Protein AF-A0A0M8MM27-F1 (afdb_monomer_lite)

Structure (mmCIF, N/CA/C/O backbone):
data_AF-A0A0M8MM27-F1
#
_entry.id   AF-A0A0M8MM27-F1
#
loop_
_atom_site.group_PDB
_atom_site.id
_atom_site.type_symbol
_atom_site.label_atom_id
_atom_site.label_alt_id
_atom_site.label_comp_id
_atom_site.label_asym_id
_atom_site.label_entity_id
_atom_site.label_seq_id
_atom_site.pdbx_PDB_ins_code
_atom_site.Cartn_x
_atom_site.Cartn_y
_atom_site.Cartn_z
_atom_site.occupancy
_atom_site.B_iso_or_equiv
_atom_site.auth_seq_id
_atom_site.auth_comp_id
_atom_site.auth_asym_id
_atom_site.auth_atom_id
_atom_site.pdbx_PDB_model_num
ATOM 1 N N . MET A 1 1 ? 9.173 6.987 -19.314 1.00 78.25 1 MET A N 1
ATOM 2 C CA . MET A 1 1 ? 10.262 6.137 -18.809 1.00 78.25 1 MET A CA 1
ATOM 3 C C . MET A 1 1 ? 10.626 5.202 -19.944 1.00 78.25 1 MET A C 1
ATOM 5 O O . MET A 1 1 ? 9.799 4.397 -20.357 1.00 78.25 1 MET A O 1
ATOM 9 N N . THR A 1 2 ? 11.758 5.482 -20.577 1.00 82.56 2 THR A N 1
ATOM 10 C CA . THR A 1 2 ? 12.079 4.997 -21.920 1.00 82.56 2 THR A CA 1
ATOM 11 C C . THR A 1 2 ? 13.517 4.509 -21.991 1.00 82.56 2 THR A C 1
ATOM 13 O O . THR A 1 2 ? 14.361 5.020 -21.259 1.00 82.56 2 THR A O 1
ATOM 16 N N . ASP A 1 3 ? 13.791 3.572 -22.893 1.00 84.69 3 ASP A N 1
ATOM 17 C CA . ASP A 1 3 ? 15.133 3.081 -23.182 1.00 84.69 3 ASP A CA 1
ATOM 18 C C . ASP A 1 3 ? 15.988 4.160 -23.875 1.00 84.69 3 ASP A C 1
ATOM 20 O O . ASP A 1 3 ? 15.519 5.256 -24.206 1.00 84.69 3 ASP A O 1
ATOM 24 N N . ALA A 1 4 ? 17.259 3.842 -24.139 1.00 84.06 4 ALA A N 1
ATOM 25 C CA . ALA A 1 4 ? 18.182 4.736 -24.843 1.00 84.06 4 ALA A CA 1
ATOM 26 C C . ALA A 1 4 ? 17.713 5.128 -26.264 1.00 84.06 4 ALA A C 1
ATOM 28 O O . ALA A 1 4 ? 18.221 6.091 -26.832 1.00 84.06 4 ALA A O 1
ATOM 29 N N . ALA A 1 5 ? 16.745 4.402 -26.835 1.00 83.88 5 ALA A N 1
ATOM 30 C CA . ALA A 1 5 ? 16.139 4.674 -28.135 1.00 83.88 5 ALA A CA 1
ATOM 31 C C . ALA A 1 5 ? 14.791 5.423 -28.027 1.00 83.88 5 ALA A C 1
ATOM 33 O O . ALA A 1 5 ? 14.110 5.601 -29.037 1.00 83.88 5 ALA A O 1
ATOM 34 N N . GLY A 1 6 ? 14.387 5.858 -26.826 1.00 84.81 6 GLY A N 1
ATOM 35 C CA . GLY A 1 6 ? 13.144 6.596 -26.589 1.00 84.81 6 GLY A CA 1
ATOM 36 C C . GLY A 1 6 ? 11.875 5.733 -26.573 1.00 84.81 6 GLY A C 1
ATOM 37 O O . GLY A 1 6 ? 10.772 6.277 -26.586 1.00 84.81 6 GLY A O 1
ATOM 38 N N . ARG A 1 7 ? 11.994 4.401 -26.534 1.00 86.44 7 ARG A N 1
ATOM 39 C CA . ARG A 1 7 ? 10.855 3.462 -26.484 1.00 86.44 7 ARG A CA 1
ATOM 40 C C . ARG A 1 7 ? 10.498 3.122 -25.037 1.00 86.44 7 ARG A C 1
ATOM 42 O O . ARG A 1 7 ? 11.382 3.200 -24.197 1.00 86.44 7 ARG A O 1
ATOM 49 N N . PRO A 1 8 ? 9.257 2.712 -24.717 1.00 86.00 8 PRO A N 1
ATOM 50 C CA . PRO A 1 8 ? 8.907 2.218 -23.382 1.00 86.00 8 PRO A CA 1
ATOM 51 C C . PRO A 1 8 ? 9.908 1.181 -22.856 1.00 86.00 8 PRO A C 1
ATOM 53 O O . PRO A 1 8 ? 10.228 0.232 -23.571 1.00 86.00 8 PRO A O 1
ATOM 56 N N . ASP A 1 9 ? 10.364 1.348 -21.612 1.00 89.81 9 ASP A N 1
ATOM 57 C CA . ASP A 1 9 ? 11.290 0.422 -20.937 1.00 89.81 9 ASP A CA 1
ATOM 58 C C . ASP A 1 9 ? 10.647 -0.183 -19.676 1.00 89.81 9 ASP A C 1
ATOM 60 O O . ASP A 1 9 ? 10.859 0.320 -18.569 1.00 89.81 9 ASP A O 1
ATOM 64 N N . PRO A 1 10 ? 9.822 -1.241 -19.806 1.00 89.31 10 PRO A N 1
ATOM 65 C CA . PRO A 1 10 ? 9.175 -1.871 -18.655 1.00 89.31 10 PRO A CA 1
ATOM 66 C C . PRO A 1 10 ? 10.167 -2.420 -17.627 1.00 89.31 10 PRO A C 1
ATOM 68 O O . PRO A 1 10 ? 9.916 -2.317 -16.428 1.00 89.31 10 PRO A O 1
ATOM 71 N N . ALA A 1 11 ? 11.313 -2.942 -18.078 1.00 89.62 11 ALA A N 1
ATOM 72 C CA . ALA A 1 11 ? 12.330 -3.503 -17.195 1.00 89.62 11 ALA A CA 1
ATOM 73 C C . ALA A 1 11 ? 12.961 -2.410 -16.318 1.00 89.62 11 ALA A C 1
ATOM 75 O O . ALA A 1 11 ? 13.015 -2.556 -15.094 1.00 89.62 11 ALA A O 1
ATOM 76 N N . GLY A 1 12 ? 13.349 -1.279 -16.919 1.00 91.75 12 GLY A N 1
ATOM 77 C CA . GLY A 1 12 ? 13.786 -0.095 -16.177 1.00 91.75 12 GLY A CA 1
ATOM 78 C C . GLY A 1 12 ? 12.712 0.416 -15.213 1.00 91.75 12 GLY A C 1
ATOM 79 O O . GLY A 1 12 ? 13.015 0.820 -14.091 1.00 91.75 12 GLY A O 1
ATOM 80 N N . GLY A 1 13 ? 11.437 0.306 -15.588 1.00 93.31 13 GLY A N 1
ATOM 81 C CA . GLY A 1 13 ? 10.315 0.615 -14.703 1.00 93.31 13 GLY A CA 1
ATOM 82 C C . GLY A 1 13 ? 10.162 -0.250 -13.493 1.00 93.31 13 GLY A C 1
ATOM 83 O O . GLY A 1 13 ? 9.929 0.266 -12.401 1.00 93.31 13 GLY A O 1
ATOM 84 N N . THR A 1 14 ? 10.313 -1.552 -13.668 1.00 93.75 14 THR A N 1
ATOM 85 C CA . THR A 1 14 ? 10.314 -2.486 -12.553 1.00 93.75 14 THR A CA 1
ATOM 86 C C . THR A 1 14 ? 11.463 -2.171 -11.597 1.00 93.75 14 THR A C 1
ATOM 88 O O . THR A 1 14 ? 11.246 -2.170 -10.387 1.00 93.75 14 THR A O 1
ATOM 91 N N . VAL A 1 15 ? 12.648 -1.812 -12.105 1.00 95.00 15 VAL A N 1
ATOM 92 C CA . VAL A 1 15 ? 13.792 -1.398 -11.272 1.00 95.00 15 VAL A CA 1
ATOM 93 C C . VAL A 1 15 ? 13.489 -0.112 -10.494 1.00 95.00 15 VAL A C 1
ATOM 95 O O . VAL A 1 15 ? 13.664 -0.084 -9.275 1.00 95.00 15 VAL A O 1
ATOM 98 N N . VAL A 1 16 ? 12.966 0.923 -11.159 1.00 95.38 16 VAL A N 1
ATOM 99 C CA . VAL A 1 16 ? 12.587 2.191 -10.508 1.00 95.38 16 VAL A CA 1
ATOM 100 C C . VAL A 1 16 ? 11.481 1.981 -9.474 1.00 95.38 16 VAL A C 1
ATOM 102 O O . VAL A 1 16 ? 11.567 2.514 -8.369 1.00 95.38 16 VAL A O 1
ATOM 105 N N . LEU A 1 17 ? 10.452 1.189 -9.792 1.00 96.19 17 LEU A N 1
ATOM 106 C CA . LEU A 1 17 ? 9.365 0.897 -8.859 1.00 96.19 17 LEU A CA 1
ATOM 107 C C . LEU A 1 17 ? 9.873 0.124 -7.639 1.00 96.19 17 LEU A C 1
ATOM 109 O O . LEU A 1 17 ? 9.491 0.447 -6.515 1.00 96.19 17 LEU A O 1
ATOM 113 N N . ARG A 1 18 ? 10.735 -0.875 -7.849 1.00 96.50 18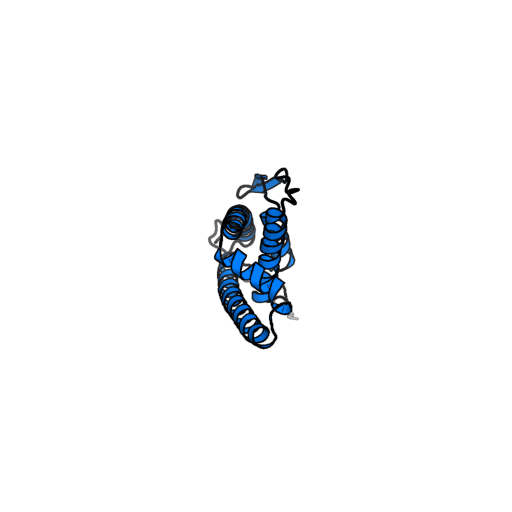 ARG A N 1
ATOM 114 C CA . ARG A 1 18 ? 11.335 -1.669 -6.772 1.00 96.50 18 ARG A CA 1
ATOM 115 C C . ARG A 1 18 ? 12.132 -0.787 -5.816 1.00 96.50 18 ARG A C 1
ATOM 117 O O . ARG A 1 18 ? 11.956 -0.888 -4.604 1.00 96.50 18 ARG A O 1
ATOM 124 N N . GLU A 1 19 ? 12.948 0.115 -6.353 1.00 96.56 19 GLU A N 1
ATOM 125 C CA . GLU A 1 19 ? 13.709 1.070 -5.547 1.00 96.56 19 GLU A CA 1
ATOM 126 C C . GLU A 1 19 ? 12.797 2.064 -4.812 1.00 96.56 19 GLU A C 1
ATOM 128 O O . GLU A 1 19 ? 12.983 2.330 -3.622 1.00 96.56 19 GLU A O 1
ATOM 133 N N . ALA A 1 20 ? 11.764 2.577 -5.487 1.00 96.00 20 ALA A N 1
ATOM 134 C CA . ALA A 1 20 ? 10.777 3.449 -4.862 1.00 96.00 20 ALA A CA 1
ATOM 135 C C . ALA A 1 20 ? 10.082 2.746 -3.688 1.00 96.00 20 ALA A C 1
ATOM 137 O O . ALA A 1 20 ? 9.911 3.356 -2.634 1.00 96.00 20 ALA A O 1
ATOM 138 N N . VAL A 1 21 ? 9.740 1.460 -3.829 1.00 96.38 21 VAL A N 1
ATOM 139 C CA . VAL A 1 21 ? 9.194 0.652 -2.732 1.00 96.38 21 VAL A CA 1
ATOM 140 C C . VAL A 1 21 ? 10.199 0.534 -1.587 1.00 96.38 21 VAL A C 1
ATOM 142 O O . VAL A 1 21 ? 9.836 0.795 -0.440 1.00 96.38 21 VAL A O 1
ATOM 145 N N . ARG A 1 22 ? 11.463 0.207 -1.882 1.00 95.00 22 ARG A N 1
ATOM 146 C CA . ARG A 1 22 ? 12.527 0.065 -0.876 1.00 95.00 22 ARG A CA 1
ATOM 147 C C . ARG A 1 22 ? 12.650 1.296 0.019 1.00 95.00 22 ARG A C 1
ATOM 149 O O . ARG A 1 22 ? 12.695 1.168 1.241 1.00 95.00 22 ARG A O 1
ATOM 156 N N . VAL A 1 23 ? 12.673 2.481 -0.586 1.00 93.94 23 VAL A N 1
ATOM 157 C CA . VAL A 1 23 ? 12.864 3.747 0.133 1.00 93.94 23 VAL A CA 1
ATOM 158 C C . VAL A 1 23 ? 11.561 4.241 0.769 1.00 93.94 23 VAL A C 1
ATOM 160 O O . VAL A 1 23 ? 11.540 4.610 1.945 1.00 93.94 23 VAL A O 1
ATOM 163 N N . ALA A 1 24 ? 10.459 4.255 0.016 1.00 94.31 24 ALA A N 1
ATOM 164 C CA . ALA A 1 24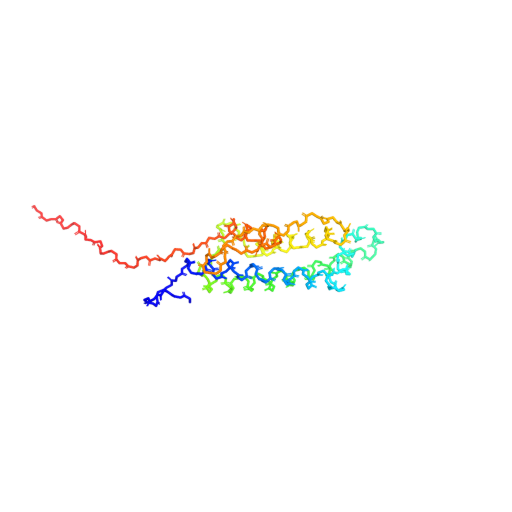 ? 9.218 4.878 0.467 1.00 94.31 24 ALA A CA 1
ATOM 165 C C . ALA A 1 24 ? 8.530 4.089 1.586 1.00 94.31 24 ALA A C 1
ATOM 167 O O . ALA A 1 24 ? 7.946 4.706 2.476 1.00 94.31 24 ALA A O 1
ATOM 168 N N . LEU A 1 25 ? 8.601 2.752 1.577 1.00 94.19 25 LEU A N 1
ATOM 169 C CA . LEU A 1 25 ? 7.887 1.938 2.567 1.00 94.19 25 LEU A CA 1
ATOM 170 C C . LEU A 1 25 ? 8.507 2.029 3.960 1.00 94.19 25 LEU A C 1
ATOM 172 O O . LEU A 1 25 ? 7.769 1.998 4.939 1.00 94.19 25 LEU A O 1
ATOM 176 N N . VAL A 1 26 ? 9.827 2.209 4.065 1.00 91.81 26 VAL A N 1
ATOM 177 C CA . VAL A 1 26 ? 10.486 2.461 5.358 1.00 91.81 26 VAL A CA 1
ATOM 178 C C . VAL A 1 26 ? 9.944 3.747 5.971 1.00 91.81 26 VAL A C 1
ATOM 180 O O . VAL A 1 26 ? 9.494 3.762 7.116 1.00 91.81 26 VAL A O 1
ATOM 183 N N . ARG A 1 27 ? 9.905 4.825 5.181 1.00 92.44 27 ARG A N 1
ATOM 184 C CA . ARG A 1 27 ? 9.341 6.095 5.636 1.00 92.44 27 ARG A CA 1
ATOM 185 C C . ARG A 1 27 ? 7.856 5.966 5.978 1.00 92.44 27 ARG A C 1
ATOM 187 O O . ARG A 1 27 ? 7.451 6.392 7.052 1.00 92.44 27 ARG A O 1
ATOM 194 N N . ASN A 1 28 ? 7.058 5.349 5.107 1.00 93.00 28 ASN A N 1
ATOM 195 C CA . ASN A 1 28 ? 5.627 5.155 5.338 1.00 93.00 28 ASN A CA 1
ATOM 196 C C . ASN A 1 28 ? 5.346 4.352 6.618 1.00 93.00 28 ASN A C 1
ATOM 198 O O . ASN A 1 28 ? 4.433 4.703 7.363 1.00 93.00 28 ASN A O 1
ATOM 202 N N . PHE A 1 29 ? 6.146 3.325 6.902 1.00 93.44 29 PHE A N 1
ATOM 203 C CA . PHE A 1 29 ? 6.063 2.553 8.138 1.00 93.44 29 PHE A CA 1
ATOM 204 C C . PHE A 1 29 ? 6.292 3.434 9.373 1.00 93.44 29 PHE A C 1
ATOM 206 O O . PHE A 1 29 ? 5.466 3.432 10.286 1.00 93.44 29 PHE A O 1
ATOM 213 N N . HIS A 1 30 ? 7.362 4.235 9.386 1.00 92.00 30 HIS A N 1
ATOM 214 C CA . HIS A 1 30 ? 7.650 5.137 10.505 1.00 92.00 30 HIS A CA 1
ATOM 215 C C . HIS A 1 30 ? 6.597 6.241 10.660 1.00 92.00 30 HIS A C 1
ATOM 217 O O . HIS A 1 30 ? 6.155 6.498 11.780 1.00 92.00 30 HIS A O 1
ATOM 223 N N . ASP A 1 31 ? 6.144 6.841 9.557 1.00 94.19 31 ASP A N 1
ATOM 224 C CA . ASP A 1 31 ? 5.093 7.864 9.562 1.00 94.19 31 ASP A CA 1
ATOM 225 C C . ASP A 1 31 ? 3.776 7.292 10.127 1.00 94.19 31 ASP A C 1
ATOM 227 O O . ASP A 1 31 ? 3.130 7.911 10.976 1.00 94.19 31 ASP A O 1
ATOM 231 N N . THR A 1 32 ? 3.409 6.068 9.733 1.00 93.19 32 THR A N 1
ATOM 232 C CA . THR A 1 32 ? 2.220 5.364 10.249 1.00 93.19 32 THR A CA 1
ATOM 233 C C . THR A 1 32 ? 2.362 5.053 11.739 1.00 93.19 32 THR A C 1
ATOM 235 O O . THR A 1 32 ? 1.456 5.324 12.526 1.00 93.19 32 THR A O 1
ATOM 238 N N . MET A 1 33 ? 3.525 4.546 12.155 1.00 91.19 33 MET A N 1
ATOM 239 C CA . MET A 1 33 ? 3.822 4.261 13.560 1.00 91.19 33 MET A CA 1
ATOM 240 C C . MET A 1 33 ? 3.790 5.526 14.433 1.00 91.19 33 MET A C 1
ATOM 242 O O . MET A 1 33 ? 3.428 5.461 15.611 1.00 91.19 33 MET A O 1
ATOM 246 N N . ALA A 1 34 ? 4.140 6.687 13.879 1.00 93.25 34 ALA A N 1
ATOM 247 C CA . ALA A 1 34 ? 4.079 7.965 14.577 1.00 93.25 34 ALA A CA 1
ATOM 248 C C . ALA A 1 34 ? 2.653 8.549 14.643 1.00 93.25 34 ALA A C 1
ATOM 250 O O . ALA A 1 34 ? 2.327 9.177 15.651 1.00 93.25 34 ALA A O 1
ATOM 251 N N . SER A 1 35 ? 1.792 8.296 13.646 1.00 95.56 35 SER A N 1
ATOM 252 C CA . SER A 1 35 ? 0.477 8.947 13.490 1.00 95.56 35 SER A CA 1
ATOM 253 C C . SER A 1 35 ? -0.499 8.696 14.658 1.00 95.56 35 SER A C 1
ATOM 255 O O . SER A 1 35 ? -0.912 7.555 14.904 1.00 95.56 35 SER A O 1
ATOM 257 N N . PRO A 1 36 ? -0.933 9.757 15.370 1.00 94.31 36 PRO A N 1
ATOM 258 C CA . PRO A 1 36 ? -2.009 9.676 16.361 1.00 94.31 36 PRO A CA 1
ATOM 259 C C . PRO A 1 36 ? -3.375 9.333 15.750 1.00 94.31 36 PRO A C 1
ATOM 261 O O . PRO A 1 36 ? -4.171 8.621 16.369 1.00 94.31 36 PRO A O 1
ATOM 264 N N . GLU A 1 37 ? -3.650 9.818 14.539 1.00 92.12 37 GLU A N 1
ATOM 265 C CA . GLU A 1 37 ? -4.905 9.587 13.823 1.00 92.12 37 GLU A CA 1
ATOM 266 C C . GLU A 1 37 ? -5.055 8.106 13.481 1.00 92.12 37 GLU A C 1
ATOM 268 O O . GLU A 1 37 ? -6.085 7.506 13.787 1.00 92.12 37 GLU A O 1
ATOM 273 N N . TRP A 1 38 ? -4.000 7.493 12.932 1.00 92.94 38 TRP A N 1
ATOM 274 C CA . TRP A 1 38 ? -3.984 6.064 12.629 1.00 92.94 38 TRP A CA 1
ATOM 275 C C . TRP A 1 38 ? -4.150 5.213 13.894 1.00 92.94 38 TRP A C 1
ATOM 277 O O . TRP A 1 38 ? -4.959 4.289 13.913 1.00 92.94 38 TRP A O 1
ATOM 287 N N . LYS A 1 39 ? -3.469 5.559 14.996 1.00 93.19 39 LYS A N 1
ATOM 288 C CA . LYS A 1 39 ? -3.636 4.859 16.286 1.00 93.19 39 LYS A CA 1
ATOM 289 C C . LYS A 1 39 ? -5.071 4.940 16.805 1.00 93.19 39 LYS A C 1
ATOM 291 O O . LYS A 1 39 ? -5.599 3.946 17.300 1.00 93.19 39 LYS A O 1
ATOM 296 N N . SER A 1 40 ? -5.703 6.107 16.680 1.00 92.94 40 SER A N 1
ATOM 297 C CA . SER A 1 40 ? -7.097 6.318 17.088 1.00 92.94 40 SER A CA 1
ATOM 2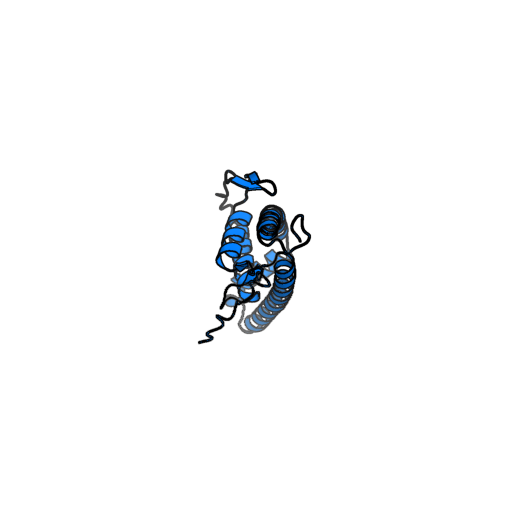98 C C . SER A 1 40 ? -8.055 5.499 16.226 1.00 92.94 40 SER A C 1
ATOM 300 O O . SER A 1 40 ? -8.923 4.808 16.760 1.00 92.94 40 SER A O 1
ATOM 302 N N . TYR A 1 41 ? -7.857 5.526 14.906 1.00 92.06 41 TYR A N 1
ATOM 303 C CA . TYR A 1 41 ? -8.584 4.687 13.959 1.00 92.06 41 TYR A CA 1
ATOM 304 C C . TYR A 1 41 ? -8.450 3.202 14.329 1.00 92.06 41 TYR A C 1
ATOM 306 O O . TYR A 1 41 ? -9.459 2.533 14.529 1.00 92.06 41 TYR A O 1
ATOM 314 N N . MET A 1 42 ? -7.228 2.706 14.539 1.00 92.12 42 MET A N 1
ATOM 315 C CA . MET A 1 42 ? -6.976 1.307 14.896 1.00 92.12 42 MET A CA 1
ATOM 316 C C . MET A 1 42 ? -7.648 0.907 16.208 1.00 92.12 42 MET A C 1
ATOM 318 O O . MET A 1 42 ? -8.298 -0.137 16.269 1.00 92.12 42 MET A O 1
ATOM 322 N N . ALA A 1 43 ? -7.533 1.738 17.249 1.00 92.62 43 ALA A N 1
ATOM 323 C CA . ALA A 1 43 ? -8.173 1.493 18.537 1.00 92.62 43 ALA A CA 1
ATOM 324 C C . ALA A 1 43 ? -9.703 1.401 18.402 1.00 92.62 43 ALA A C 1
ATOM 326 O O . ALA A 1 43 ? -10.324 0.520 19.000 1.00 92.62 43 ALA A O 1
ATOM 327 N N . LEU A 1 44 ? -10.317 2.265 17.588 1.00 93.12 44 LEU A N 1
ATOM 328 C CA . LEU A 1 44 ? -11.750 2.211 17.294 1.00 93.12 44 LEU A CA 1
ATOM 329 C C . LEU A 1 44 ? -12.118 0.967 16.476 1.00 93.12 44 LEU A C 1
ATOM 331 O O . LEU A 1 44 ? -13.076 0.284 16.831 1.00 93.12 44 LEU A O 1
ATOM 335 N N . SER A 1 45 ? -11.343 0.623 15.446 1.00 91.88 45 SER A N 1
ATOM 336 C CA . SER A 1 45 ? -11.590 -0.543 14.588 1.00 91.88 45 SER A CA 1
ATOM 337 C C . SER A 1 45 ? -11.592 -1.858 15.364 1.00 91.88 45 SER A C 1
ATOM 339 O O . SER A 1 45 ? -12.470 -2.693 15.149 1.00 91.88 45 SER A O 1
ATOM 341 N N . VAL A 1 46 ? -10.676 -2.036 16.323 1.00 91.88 46 VAL A N 1
ATOM 342 C CA . VAL A 1 46 ? -10.638 -3.257 17.151 1.00 91.88 46 VAL A CA 1
ATOM 343 C C . VAL A 1 46 ? -11.681 -3.257 18.271 1.00 91.88 46 VAL A C 1
ATOM 345 O O . VAL A 1 46 ? -12.160 -4.319 18.664 1.00 91.88 46 VAL A O 1
ATOM 348 N N . SER A 1 47 ? -12.061 -2.082 18.785 1.00 94.44 47 SER A N 1
ATOM 349 C CA . SER A 1 47 ? -12.999 -1.958 19.912 1.00 94.44 47 SER A CA 1
ATOM 350 C C . SER A 1 47 ? -14.459 -1.771 19.498 1.00 94.44 47 SER A C 1
ATOM 352 O O . SER A 1 47 ? -15.338 -1.853 20.355 1.00 94.44 47 SER A O 1
ATOM 354 N N . VAL A 1 48 ? -14.753 -1.576 18.204 1.00 94.44 48 VAL A N 1
ATOM 355 C CA . VAL A 1 48 ? -16.101 -1.243 17.705 1.00 94.44 48 VAL A CA 1
ATOM 356 C C . VAL A 1 48 ? -17.174 -2.223 18.185 1.00 94.44 48 VAL A C 1
ATOM 358 O O . VAL A 1 48 ? -18.275 -1.815 18.551 1.00 94.44 48 VAL A O 1
ATOM 361 N N . ASN A 1 49 ? -16.857 -3.518 18.249 1.00 92.31 49 ASN A N 1
ATOM 362 C CA . ASN A 1 49 ? -17.807 -4.547 18.679 1.00 92.31 49 ASN A CA 1
ATOM 363 C C . ASN A 1 49 ? -18.088 -4.516 20.191 1.00 92.31 49 ASN A C 1
ATOM 365 O O . ASN A 1 49 ? -19.140 -4.992 20.615 1.00 92.31 49 ASN A O 1
ATOM 369 N N . SER A 1 50 ? -17.200 -3.909 20.979 1.00 94.12 50 SER A N 1
ATOM 370 C CA . SER A 1 50 ? -17.346 -3.717 22.426 1.00 94.12 50 SER A CA 1
ATOM 371 C C . SER A 1 50 ? -18.158 -2.469 22.784 1.00 94.12 50 SER A C 1
ATOM 373 O O . SER A 1 50 ? -18.489 -2.266 23.950 1.00 94.12 50 SER A O 1
ATOM 375 N N . LEU A 1 51 ? -18.494 -1.622 21.805 1.00 94.00 51 LEU A N 1
ATOM 376 C CA . LEU A 1 51 ? -19.302 -0.427 22.035 1.00 94.00 51 LEU A CA 1
ATOM 377 C C . LEU A 1 51 ? -20.783 -0.774 22.292 1.00 94.00 51 LEU A C 1
ATOM 379 O O . LEU A 1 51 ? -21.289 -1.767 21.739 1.00 94.00 51 LEU A O 1
ATOM 383 N N . PRO A 1 52 ? -21.505 0.078 23.053 1.00 94.19 52 PRO A N 1
ATOM 384 C CA . PRO A 1 52 ? -22.963 0.031 23.151 1.00 94.19 52 PRO A CA 1
ATOM 385 C C . PRO A 1 52 ? -23.619 0.051 21.766 1.00 94.19 52 PRO A C 1
ATOM 387 O O . PRO A 1 52 ? -23.094 0.675 20.836 1.00 94.19 52 PRO A O 1
ATOM 390 N N . ALA A 1 53 ? -24.754 -0.636 21.617 1.00 89.94 53 ALA A N 1
ATOM 391 C CA . ALA A 1 53 ? -25.405 -0.848 20.323 1.00 89.94 53 ALA A CA 1
ATOM 392 C C . ALA A 1 53 ? -25.706 0.473 19.592 1.00 89.94 53 ALA A C 1
ATOM 394 O O . ALA A 1 53 ? -25.523 0.564 18.379 1.00 89.94 53 ALA A O 1
ATOM 395 N N . GLU A 1 54 ? -26.066 1.510 20.347 1.00 88.56 54 GLU A N 1
ATOM 396 C CA . GLU A 1 54 ? -26.434 2.840 19.858 1.00 88.56 54 GLU A CA 1
ATOM 397 C C . GLU A 1 54 ? -25.249 3.562 19.202 1.00 88.56 54 GLU A C 1
ATOM 399 O O . GLU A 1 54 ? -25.423 4.317 18.250 1.00 88.56 54 GLU A O 1
ATOM 404 N N . ARG A 1 55 ? -24.024 3.323 19.693 1.00 91.88 55 ARG A N 1
ATOM 405 C CA . ARG A 1 55 ? -22.793 3.936 19.160 1.00 91.88 55 ARG A CA 1
ATOM 406 C C . ARG A 1 55 ? -22.088 3.047 18.143 1.00 91.88 55 ARG A C 1
ATOM 408 O O . ARG A 1 55 ? -21.384 3.554 17.273 1.00 91.88 55 ARG A O 1
ATOM 415 N N . ARG A 1 56 ? -22.283 1.729 18.235 1.00 94.62 56 ARG A N 1
ATOM 416 C CA . ARG A 1 56 ? -21.624 0.730 17.385 1.00 94.62 56 ARG A CA 1
ATOM 417 C C . ARG A 1 56 ? -21.867 0.980 15.901 1.00 94.62 56 ARG A C 1
ATOM 419 O O . ARG A 1 56 ? -20.921 0.916 15.123 1.00 94.62 56 ARG A O 1
ATOM 426 N N . GLN A 1 57 ? -23.114 1.252 15.516 1.00 92.81 57 GLN A N 1
ATOM 427 C CA . GLN A 1 57 ? -23.457 1.435 14.107 1.00 92.81 57 GLN A CA 1
ATOM 428 C C . GLN A 1 57 ? -22.823 2.708 13.531 1.00 92.81 57 GLN A C 1
ATOM 430 O O . GLN A 1 57 ? -22.143 2.633 12.514 1.00 92.81 57 GLN A O 1
ATOM 435 N N . VAL A 1 58 ? -22.942 3.835 14.239 1.00 93.19 58 VAL A N 1
ATOM 436 C CA . VAL A 1 58 ? -22.365 5.126 13.823 1.00 93.19 58 VAL A CA 1
ATOM 437 C C . VAL A 1 58 ? -20.843 5.047 13.680 1.00 93.19 58 VAL A C 1
ATOM 439 O O . VAL A 1 58 ? -20.277 5.538 12.702 1.00 93.19 58 VAL A O 1
ATOM 442 N N . VAL A 1 59 ? -20.166 4.398 14.633 1.00 94.31 59 VAL A N 1
ATOM 443 C CA . VAL A 1 59 ? -18.707 4.226 14.577 1.00 94.31 59 VAL A CA 1
ATOM 444 C C . VAL A 1 59 ? -18.317 3.315 13.414 1.00 94.31 59 VAL A C 1
ATOM 446 O O . VAL A 1 59 ? -17.407 3.656 12.665 1.00 94.31 59 VAL A O 1
ATOM 449 N N . ARG A 1 60 ? -19.027 2.199 13.203 1.00 94.44 60 ARG A N 1
ATOM 450 C CA . ARG A 1 60 ? -18.761 1.292 12.076 1.00 94.44 60 ARG A CA 1
ATOM 451 C C . ARG A 1 60 ? -18.919 1.991 10.727 1.00 94.44 60 ARG A C 1
ATOM 453 O O . ARG A 1 60 ? -18.055 1.833 9.873 1.00 94.44 60 ARG A O 1
ATOM 460 N N . GLU A 1 61 ? -19.985 2.762 10.545 1.00 94.00 61 GLU A N 1
ATOM 461 C CA . GLU A 1 61 ? -20.228 3.507 9.305 1.00 94.00 61 GLU A CA 1
ATOM 462 C C . GLU A 1 61 ? -19.139 4.553 9.058 1.00 94.00 61 GLU A C 1
ATOM 464 O O . GLU A 1 61 ? -18.599 4.631 7.956 1.00 94.00 61 GLU A O 1
ATOM 469 N N . THR A 1 62 ? -18.745 5.296 10.095 1.00 94.50 62 THR A N 1
ATOM 470 C CA . THR A 1 62 ? -17.654 6.278 9.999 1.00 94.50 62 THR A CA 1
ATOM 471 C C . THR A 1 62 ? -16.324 5.619 9.614 1.00 94.50 62 THR A C 1
ATOM 473 O O . THR A 1 62 ? -15.611 6.123 8.742 1.00 94.50 62 THR A O 1
ATOM 476 N N . LEU A 1 63 ? -15.992 4.473 10.221 1.00 94.06 63 LEU A N 1
ATOM 477 C CA . LEU A 1 63 ? -14.780 3.715 9.888 1.00 94.06 63 LEU A CA 1
ATOM 478 C C . LEU A 1 63 ? -14.817 3.216 8.436 1.00 94.06 63 LEU A C 1
ATOM 480 O O . LEU A 1 63 ? -13.860 3.418 7.695 1.00 94.06 63 LEU A O 1
ATOM 484 N N . GLN A 1 64 ? -15.945 2.652 7.993 1.00 94.25 64 GLN A N 1
ATOM 485 C CA . GLN A 1 64 ? -16.122 2.173 6.616 1.00 94.25 64 GLN A CA 1
ATOM 486 C C . GLN A 1 64 ? -16.011 3.295 5.576 1.00 94.25 64 GLN A C 1
ATOM 488 O O . GLN A 1 64 ? -15.436 3.095 4.503 1.00 94.25 64 GLN A O 1
ATOM 493 N N . GLN A 1 65 ? -16.554 4.477 5.875 1.00 95.06 65 GLN A N 1
ATOM 494 C CA . GLN A 1 65 ? -16.431 5.651 5.010 1.00 95.06 65 GLN A CA 1
ATOM 495 C C . GLN A 1 65 ? -14.980 6.129 4.930 1.00 95.06 65 GLN A C 1
ATOM 497 O O . GLN A 1 65 ? -14.481 6.383 3.833 1.00 95.06 65 GLN A O 1
ATOM 502 N N . THR A 1 66 ? -14.293 6.189 6.074 1.00 92.75 66 THR A N 1
ATOM 503 C CA . THR A 1 66 ? -12.874 6.568 6.150 1.00 92.75 66 THR A CA 1
ATOM 504 C C . THR A 1 66 ? -12.011 5.629 5.305 1.00 92.75 66 THR A C 1
ATOM 506 O O . THR A 1 66 ? -11.251 6.097 4.454 1.00 92.75 66 THR A O 1
ATOM 509 N N . ASP A 1 67 ? -12.204 4.314 5.448 1.00 93.38 67 ASP A N 1
ATOM 510 C CA . ASP A 1 67 ? -11.500 3.303 4.650 1.00 93.38 67 ASP A CA 1
ATOM 511 C C . ASP A 1 67 ? -11.793 3.433 3.164 1.00 93.38 67 ASP A C 1
ATOM 513 O O . ASP A 1 67 ? -10.889 3.361 2.335 1.00 93.38 67 ASP A O 1
ATOM 517 N N . THR A 1 68 ? -13.060 3.631 2.802 1.00 95.12 68 THR A N 1
ATOM 518 C CA . THR A 1 68 ? -13.464 3.727 1.397 1.00 95.12 68 THR A CA 1
ATOM 519 C C . THR A 1 68 ? -12.775 4.907 0.717 1.00 95.12 68 THR A C 1
ATOM 521 O O . THR A 1 68 ? -12.150 4.726 -0.329 1.00 95.12 68 THR A O 1
ATOM 524 N N . VAL A 1 69 ? -12.794 6.085 1.346 1.00 95.12 69 VAL A N 1
ATOM 525 C CA . VAL A 1 69 ? -12.133 7.288 0.818 1.00 95.12 69 VAL A CA 1
ATOM 526 C C . VAL A 1 69 ? -10.621 7.082 0.694 1.00 95.12 69 VAL A C 1
ATOM 528 O O . VAL A 1 69 ? -10.028 7.440 -0.330 1.00 95.12 69 VAL A O 1
ATOM 531 N N . PHE A 1 70 ? -9.991 6.486 1.710 1.00 92.69 70 PHE A N 1
ATOM 532 C CA . PHE A 1 70 ? -8.562 6.180 1.685 1.00 92.69 70 PHE A CA 1
ATOM 533 C C . PHE A 1 70 ? -8.206 5.225 0.536 1.00 92.69 70 PHE A C 1
ATOM 535 O O . PHE A 1 70 ? -7.349 5.544 -0.295 1.00 92.69 70 PHE A O 1
ATOM 542 N N . LEU A 1 71 ? -8.901 4.090 0.438 1.00 95.88 71 LEU A N 1
ATOM 543 C CA . LEU A 1 71 ? -8.632 3.062 -0.565 1.00 95.88 71 LEU A CA 1
ATOM 544 C C . LEU A 1 71 ? -8.879 3.564 -1.991 1.00 95.88 71 LEU A C 1
ATOM 546 O O . LEU A 1 71 ? -8.102 3.244 -2.886 1.00 95.88 71 LEU A O 1
ATOM 550 N N . GLU A 1 72 ? -9.910 4.376 -2.226 1.00 96.56 72 GLU A N 1
ATOM 551 C CA . GLU A 1 72 ? -10.177 4.966 -3.545 1.00 96.56 72 GLU A CA 1
ATOM 552 C C . GLU A 1 72 ? -9.109 5.976 -3.967 1.00 96.56 72 GLU A C 1
ATOM 554 O O . GLU A 1 72 ? -8.710 6.038 -5.135 1.00 96.56 72 GLU A O 1
ATOM 559 N N . ARG A 1 73 ? -8.634 6.800 -3.028 1.00 97.19 73 ARG A N 1
ATOM 560 C CA . ARG A 1 73 ? -7.528 7.726 -3.288 1.00 97.19 73 ARG A CA 1
ATOM 561 C C . ARG A 1 73 ? -6.258 6.958 -3.645 1.00 97.19 73 ARG A C 1
ATOM 563 O O . ARG A 1 73 ? -5.611 7.281 -4.639 1.00 97.19 73 ARG A O 1
ATOM 570 N N . MET A 1 74 ? -5.932 5.936 -2.864 1.00 97.50 74 MET A N 1
ATOM 571 C CA . MET A 1 74 ? -4.732 5.133 -3.068 1.00 97.50 74 MET A CA 1
ATOM 572 C C . MET A 1 74 ? -4.814 4.271 -4.334 1.00 97.50 74 MET A C 1
ATOM 574 O O . MET A 1 74 ? -3.821 4.156 -5.045 1.00 97.50 74 MET A O 1
ATOM 578 N N . ALA A 1 75 ? -5.986 3.735 -4.685 1.00 98.06 75 ALA A N 1
ATOM 579 C CA . ALA A 1 75 ? -6.169 2.972 -5.920 1.00 98.06 75 ALA A CA 1
ATOM 580 C C . ALA A 1 75 ? -5.873 3.823 -7.163 1.00 98.06 75 ALA A C 1
ATOM 582 O O . ALA A 1 75 ? -5.122 3.386 -8.032 1.00 98.06 75 ALA A O 1
ATOM 583 N N . ARG A 1 76 ? -6.380 5.064 -7.206 1.00 98.06 76 ARG A N 1
ATOM 584 C CA . ARG A 1 76 ? -6.077 6.024 -8.284 1.00 98.06 76 ARG A CA 1
ATOM 585 C C . ARG A 1 76 ? -4.593 6.376 -8.349 1.00 98.06 76 ARG A C 1
ATOM 587 O O . ARG A 1 76 ? -4.025 6.467 -9.431 1.00 98.06 76 ARG A O 1
ATOM 594 N N . PHE A 1 77 ? -3.954 6.551 -7.195 1.00 96.94 77 PHE A N 1
ATOM 595 C CA . PHE A 1 77 ? -2.515 6.805 -7.133 1.00 96.94 77 PHE A CA 1
ATOM 596 C C . PHE A 1 77 ? -1.698 5.630 -7.699 1.00 96.94 77 PHE A C 1
ATOM 598 O O . PHE A 1 77 ? -0.758 5.840 -8.463 1.00 96.94 77 PHE A O 1
ATOM 605 N N . TYR A 1 78 ? -2.081 4.390 -7.385 1.00 96.69 78 TYR A N 1
ATOM 606 C CA . TYR A 1 78 ? -1.391 3.198 -7.887 1.00 96.69 78 TYR A CA 1
ATOM 607 C C . TYR A 1 78 ? -1.595 3.024 -9.384 1.00 96.69 78 TYR A C 1
ATOM 609 O O . TYR A 1 78 ? -0.644 2.691 -10.082 1.00 96.69 78 TYR A O 1
ATOM 617 N N . GLU A 1 79 ? -2.799 3.299 -9.882 1.00 97.56 79 GLU A N 1
ATOM 618 C CA . GLU A 1 79 ? -3.088 3.318 -11.314 1.00 97.56 79 GLU A CA 1
ATOM 619 C C . GLU A 1 79 ? -2.179 4.299 -12.065 1.00 97.56 79 GLU A C 1
ATOM 621 O O . GLU A 1 79 ? -1.581 3.936 -13.078 1.00 97.56 79 GLU A O 1
ATOM 626 N N . GLN A 1 80 ? -1.991 5.507 -11.527 1.00 96.56 80 GLN A N 1
ATOM 627 C CA . GLN A 1 80 ? -1.092 6.508 -12.107 1.00 96.56 80 GLN A CA 1
ATOM 628 C C . GLN A 1 80 ? 0.371 6.047 -12.109 1.00 96.56 80 GLN A C 1
ATOM 630 O O . GLN A 1 80 ? 1.042 6.154 -13.135 1.00 96.56 80 GLN A O 1
ATOM 635 N N . ILE A 1 81 ? 0.870 5.507 -10.991 1.00 95.19 81 ILE A N 1
ATOM 636 C CA . ILE A 1 81 ? 2.248 4.996 -10.919 1.00 95.19 81 ILE A CA 1
ATOM 637 C C . ILE A 1 81 ? 2.443 3.837 -11.893 1.00 95.19 81 ILE A C 1
ATOM 639 O O . ILE A 1 81 ? 3.416 3.828 -12.645 1.00 95.19 81 ILE A O 1
ATOM 643 N N . PHE A 1 82 ? 1.527 2.871 -11.902 1.00 96.31 82 PHE A N 1
ATOM 644 C CA . PHE A 1 82 ? 1.632 1.676 -12.736 1.00 96.31 82 PHE A CA 1
ATOM 645 C C . PHE A 1 82 ? 1.612 2.028 -14.222 1.00 96.31 82 PHE A C 1
ATOM 647 O O . PHE A 1 82 ? 2.404 1.469 -14.980 1.00 96.31 82 PHE A O 1
ATOM 654 N N . ALA A 1 83 ? 0.810 3.016 -14.627 1.00 93.62 83 ALA A N 1
ATOM 655 C CA . ALA A 1 83 ? 0.835 3.539 -15.988 1.00 93.62 83 ALA A CA 1
ATOM 656 C C . ALA A 1 83 ? 2.217 4.103 -16.374 1.00 93.62 83 ALA A C 1
ATOM 658 O O . ALA A 1 83 ? 2.701 3.833 -17.473 1.00 93.62 83 ALA A O 1
ATOM 659 N N . VAL A 1 84 ? 2.880 4.836 -15.468 1.00 92.56 84 VAL A N 1
ATOM 660 C CA . VAL A 1 84 ? 4.225 5.398 -15.700 1.00 92.56 84 VAL A CA 1
ATOM 661 C C . VAL A 1 84 ? 5.288 4.306 -15.809 1.00 92.56 84 VAL A C 1
ATOM 663 O O . VAL A 1 84 ? 6.185 4.423 -16.644 1.00 92.56 84 VAL A O 1
ATOM 666 N N . VAL A 1 85 ? 5.187 3.252 -14.991 1.00 94.44 85 VAL A N 1
ATOM 667 C CA . VAL A 1 85 ? 6.166 2.153 -14.973 1.00 94.44 85 VAL A CA 1
ATOM 668 C C . VAL A 1 85 ? 5.815 0.982 -15.898 1.00 94.44 85 VAL A C 1
ATOM 670 O O . VAL A 1 85 ? 6.433 -0.074 -15.810 1.00 94.44 85 VAL A O 1
ATOM 673 N N . HIS A 1 86 ? 4.830 1.155 -16.784 1.00 93.94 86 HIS A N 1
ATOM 674 C CA . HIS A 1 86 ? 4.351 0.125 -17.713 1.00 93.94 86 HIS A CA 1
ATOM 675 C C . HIS A 1 86 ? 3.959 -1.192 -17.025 1.00 93.94 86 HIS A C 1
ATOM 677 O O . HIS A 1 86 ? 4.280 -2.280 -17.499 1.00 93.94 86 HIS A O 1
ATOM 683 N N . ARG A 1 87 ? 3.229 -1.099 -15.911 1.00 95.25 87 ARG A N 1
ATOM 684 C CA . ARG A 1 87 ? 2.655 -2.242 -15.191 1.00 95.25 87 ARG A CA 1
ATOM 685 C C . ARG A 1 87 ? 1.138 -2.144 -15.129 1.00 95.25 87 ARG A C 1
ATOM 687 O O . ARG A 1 87 ? 0.548 -1.091 -15.349 1.00 95.25 87 ARG A O 1
ATOM 694 N N . ARG A 1 88 ? 0.501 -3.263 -14.805 1.00 96.56 88 ARG A N 1
ATOM 695 C CA . ARG A 1 88 ? -0.930 -3.353 -14.502 1.00 96.56 88 ARG A CA 1
ATOM 696 C C . ARG A 1 88 ? -1.183 -4.427 -13.443 1.00 96.56 88 ARG A C 1
ATOM 698 O O . ARG A 1 88 ? -0.366 -5.338 -13.308 1.00 96.56 88 ARG A O 1
ATOM 705 N N . PRO A 1 89 ? -2.297 -4.373 -12.698 1.00 98.00 89 PRO A N 1
ATOM 706 C CA . PRO A 1 89 ? -2.750 -5.509 -11.910 1.00 98.00 89 PRO A CA 1
ATOM 707 C C . PRO A 1 89 ? -2.913 -6.747 -12.797 1.00 98.00 89 PRO A C 1
ATOM 709 O O . PRO A 1 89 ? -3.281 -6.634 -13.970 1.00 98.00 89 PRO A O 1
ATOM 712 N N . ARG A 1 90 ? -2.656 -7.929 -12.235 1.00 97.69 90 ARG A N 1
ATOM 713 C CA . ARG A 1 90 ? -2.924 -9.190 -12.935 1.00 97.69 90 ARG A CA 1
ATOM 714 C C . ARG A 1 90 ? -4.419 -9.343 -13.247 1.00 97.69 90 ARG A C 1
ATOM 716 O O . ARG A 1 90 ? -5.251 -8.783 -12.526 1.00 97.69 90 ARG A O 1
ATOM 723 N N . PRO A 1 91 ? -4.792 -10.136 -14.270 1.00 97.00 91 PRO A N 1
ATOM 724 C CA . PRO A 1 91 ? -6.192 -10.441 -14.549 1.00 97.00 91 PRO A CA 1
ATOM 725 C C . PRO A 1 91 ? -6.935 -10.934 -13.298 1.00 97.00 91 PRO A C 1
ATOM 727 O O . PRO A 1 91 ? -6.456 -11.816 -12.590 1.00 97.00 91 PRO A O 1
ATOM 730 N N . GLY A 1 92 ? -8.102 -10.348 -13.018 1.00 96.94 92 GLY A N 1
ATOM 731 C CA . GLY A 1 92 ? -8.903 -10.657 -11.826 1.00 96.94 92 GLY A CA 1
ATOM 732 C C . GLY A 1 92 ? -8.514 -9.887 -10.557 1.00 96.94 92 GLY A C 1
ATOM 733 O O . GLY A 1 92 ? -9.224 -9.992 -9.559 1.00 96.94 92 GLY A O 1
ATOM 734 N N . VAL A 1 93 ? -7.445 -9.083 -10.591 1.00 98.00 93 VAL A N 1
ATOM 735 C CA . VAL A 1 93 ? -7.040 -8.201 -9.489 1.00 98.00 93 VAL A CA 1
ATOM 736 C C . VAL A 1 93 ? -7.386 -6.755 -9.827 1.00 98.00 93 VAL A C 1
ATOM 738 O O . VAL A 1 93 ? -7.053 -6.237 -10.889 1.00 98.00 93 VAL A O 1
ATOM 741 N N . THR A 1 94 ? -8.039 -6.071 -8.896 1.00 97.88 94 THR A N 1
ATOM 742 C CA . THR A 1 94 ? -8.316 -4.633 -8.979 1.00 97.88 94 THR A CA 1
ATOM 743 C C . THR A 1 94 ? -7.239 -3.828 -8.253 1.00 97.88 94 THR A C 1
ATOM 745 O O . THR A 1 94 ? -6.650 -4.295 -7.276 1.00 97.88 94 THR A O 1
ATOM 748 N N . TYR A 1 95 ? -7.034 -2.567 -8.650 1.00 98.00 95 TYR A N 1
ATOM 749 C CA . TYR A 1 95 ? -6.168 -1.645 -7.900 1.00 98.00 95 TYR A CA 1
ATOM 750 C C . TYR A 1 95 ? -6.593 -1.508 -6.435 1.00 98.00 95 TYR A C 1
ATOM 752 O O . TYR A 1 95 ? -5.743 -1.456 -5.550 1.00 98.00 95 TYR A O 1
ATOM 760 N N . ARG A 1 96 ? -7.904 -1.519 -6.160 1.00 97.12 96 ARG A N 1
ATOM 761 C CA . ARG A 1 96 ? -8.426 -1.472 -4.790 1.00 97.12 96 ARG A CA 1
ATOM 762 C C . ARG A 1 96 ? -7.987 -2.686 -3.971 1.00 97.12 96 ARG A C 1
ATOM 764 O O . ARG A 1 96 ? -7.580 -2.507 -2.829 1.00 97.12 96 ARG A O 1
ATOM 771 N N . GLN A 1 97 ? -8.029 -3.896 -4.533 1.00 97.62 97 GLN A N 1
ATOM 772 C CA . GLN A 1 97 ? -7.542 -5.103 -3.850 1.00 97.62 97 GLN A CA 1
ATOM 773 C C . GLN A 1 97 ? -6.034 -5.045 -3.599 1.00 97.62 97 GLN A C 1
ATOM 775 O O . GLN A 1 97 ? -5.597 -5.378 -2.501 1.00 97.62 97 GLN A O 1
ATOM 780 N N . LEU A 1 98 ? -5.255 -4.577 -4.577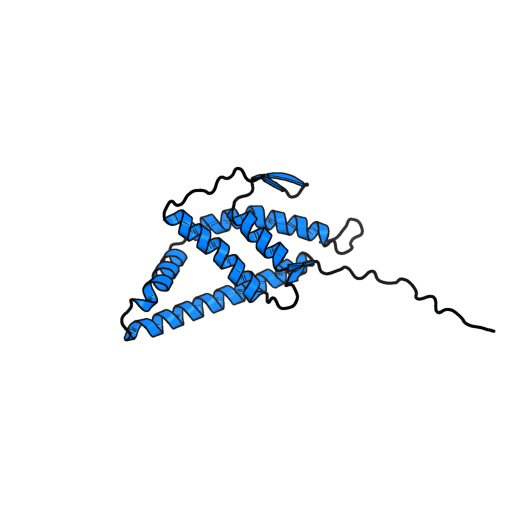 1.00 97.50 98 LEU A N 1
ATOM 781 C CA . LEU A 1 98 ? -3.805 -4.437 -4.440 1.00 97.50 98 LEU A CA 1
ATOM 782 C C . LEU A 1 98 ? -3.448 -3.448 -3.319 1.00 97.50 98 LEU A C 1
ATOM 784 O O . LEU A 1 98 ? -2.662 -3.776 -2.435 1.00 97.50 98 LEU A O 1
ATOM 788 N N . VAL A 1 99 ? -4.092 -2.279 -3.298 1.00 97.19 99 VAL A N 1
ATOM 789 C CA . VAL A 1 99 ? -3.931 -1.282 -2.229 1.00 97.19 99 VAL A CA 1
ATOM 790 C C . VAL A 1 99 ? -4.377 -1.824 -0.877 1.00 97.19 99 VAL A C 1
ATOM 792 O O . VAL A 1 99 ? -3.670 -1.630 0.105 1.00 97.19 99 VAL A O 1
ATOM 795 N N . THR A 1 100 ? -5.523 -2.508 -0.817 1.00 97.19 100 THR A N 1
ATOM 796 C CA . THR A 1 100 ? -6.041 -3.087 0.435 1.00 97.19 100 THR A CA 1
ATOM 797 C C . THR A 1 100 ? -5.027 -4.066 1.018 1.00 97.19 100 THR A C 1
ATOM 799 O O . THR A 1 100 ? -4.650 -3.946 2.179 1.00 97.19 100 THR A O 1
ATOM 802 N N . ALA A 1 101 ? -4.523 -4.988 0.196 1.00 97.75 101 ALA A N 1
ATOM 803 C CA . ALA A 1 101 ? -3.540 -5.969 0.629 1.00 97.75 101 ALA A CA 1
ATOM 804 C C . ALA A 1 101 ? -2.212 -5.301 1.039 1.00 97.75 101 ALA A C 1
ATOM 806 O O . ALA A 1 101 ? -1.628 -5.663 2.059 1.00 97.75 101 ALA A O 1
ATOM 807 N N . GLY A 1 102 ? -1.762 -4.288 0.290 1.00 96.75 102 GLY A N 1
ATOM 808 C CA . GLY A 1 102 ? -0.569 -3.508 0.618 1.00 96.75 102 GLY A CA 1
ATOM 809 C C . GLY A 1 102 ? -0.681 -2.762 1.953 1.00 96.75 102 GLY A C 1
ATOM 810 O O . GLY A 1 102 ? 0.232 -2.838 2.774 1.00 96.75 102 GLY A O 1
ATOM 811 N N . ALA A 1 103 ? -1.814 -2.099 2.203 1.00 95.25 103 ALA A N 1
ATOM 812 C CA . ALA A 1 103 ? -2.097 -1.432 3.473 1.00 95.25 103 ALA A CA 1
ATOM 813 C C . ALA A 1 103 ? -2.100 -2.432 4.637 1.00 95.25 103 ALA A C 1
ATOM 815 O O . ALA A 1 103 ? -1.429 -2.200 5.639 1.00 95.25 103 ALA A O 1
ATOM 816 N N . SER A 1 104 ? -2.739 -3.596 4.468 1.00 95.50 104 SER A N 1
ATOM 817 C CA . SER A 1 104 ? -2.757 -4.649 5.492 1.00 95.50 104 SER A CA 1
ATOM 818 C C . SER A 1 104 ? -1.359 -5.160 5.864 1.00 95.50 104 SER A C 1
ATOM 820 O O . SER A 1 104 ? -1.113 -5.467 7.031 1.00 95.50 104 SER A O 1
ATOM 822 N N . VAL A 1 105 ? -0.425 -5.239 4.905 1.00 95.44 105 VAL A N 1
ATOM 823 C CA . VAL A 1 105 ? 0.977 -5.601 5.188 1.00 95.44 105 VAL A CA 1
ATOM 824 C C . VAL A 1 105 ? 1.637 -4.557 6.087 1.00 95.44 105 VAL A C 1
ATOM 826 O O . VAL A 1 105 ? 2.237 -4.919 7.101 1.00 95.44 105 VAL A O 1
ATOM 829 N N . VAL A 1 106 ? 1.515 -3.271 5.744 1.00 94.06 106 VAL A N 1
ATOM 830 C CA . VAL A 1 106 ? 2.106 -2.179 6.533 1.00 94.06 106 VAL A CA 1
ATOM 831 C C . VAL A 1 106 ? 1.485 -2.133 7.927 1.00 94.06 106 VAL A C 1
ATOM 833 O O . VAL A 1 106 ? 2.205 -2.189 8.921 1.00 94.06 106 VAL A O 1
ATOM 836 N N . GLU A 1 107 ? 0.158 -2.101 8.016 1.00 93.50 107 GLU A N 1
ATOM 837 C CA . GLU A 1 107 ? -0.575 -2.006 9.281 1.00 93.50 107 GLU A CA 1
ATOM 838 C C . GLU A 1 107 ? -0.306 -3.198 10.201 1.00 93.50 107 GLU A C 1
ATOM 840 O O . GLU A 1 107 ? -0.096 -3.019 11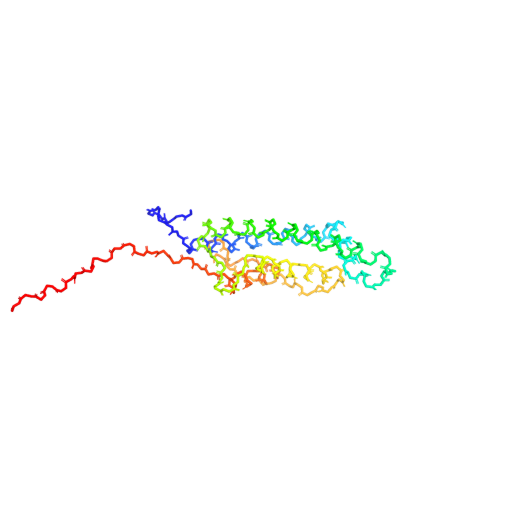.402 1.00 93.50 107 GLU A O 1
ATOM 845 N N . GLY A 1 108 ? -0.247 -4.413 9.649 1.00 92.31 108 GLY A N 1
ATOM 846 C CA . GLY A 1 108 ? 0.077 -5.615 10.412 1.00 92.31 108 GLY A CA 1
ATOM 847 C C . GLY A 1 108 ? 1.489 -5.576 11.002 1.00 92.31 108 GLY A C 1
ATOM 848 O O . GLY A 1 108 ? 1.696 -5.985 12.147 1.00 92.31 108 GLY A O 1
ATOM 849 N N . LEU A 1 109 ? 2.463 -5.049 10.254 1.00 92.25 109 LEU A N 1
ATOM 850 C CA . LEU A 1 109 ? 3.833 -4.882 10.742 1.00 92.25 109 LEU A CA 1
ATOM 851 C C . LEU A 1 109 ? 3.934 -3.766 11.787 1.00 92.25 109 LEU A C 1
ATOM 853 O O . LEU A 1 109 ? 4.574 -3.970 12.818 1.00 92.25 109 LEU A O 1
ATOM 857 N N . VAL A 1 110 ? 3.263 -2.628 11.578 1.00 92.06 110 VAL A N 1
ATOM 858 C CA . VAL A 1 110 ? 3.217 -1.535 12.566 1.00 92.06 110 VAL A CA 1
ATOM 859 C C . VAL A 1 110 ? 2.557 -2.01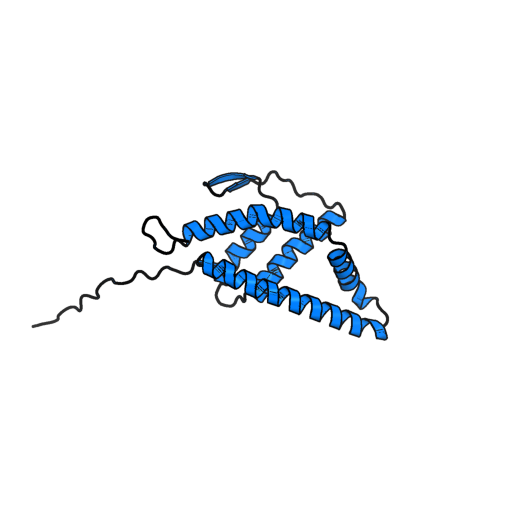2 13.863 1.00 92.06 110 VAL A C 1
ATOM 861 O O . VAL A 1 110 ? 3.077 -1.762 14.948 1.00 92.06 110 VAL A O 1
ATOM 864 N N . SER A 1 111 ? 1.454 -2.761 13.775 1.00 90.56 111 SER A N 1
ATOM 865 C CA . SER A 1 111 ? 0.772 -3.333 14.942 1.00 90.56 111 SER A CA 1
ATOM 866 C C . SER A 1 111 ? 1.694 -4.243 15.764 1.00 90.56 111 SER A C 1
ATOM 868 O O . SER A 1 111 ? 1.710 -4.150 16.991 1.00 90.56 111 SER A O 1
ATOM 870 N N . ARG A 1 112 ? 2.514 -5.072 15.103 1.00 90.50 112 ARG A N 1
ATOM 871 C CA . ARG A 1 112 ? 3.519 -5.920 15.767 1.00 90.50 112 ARG A CA 1
ATOM 872 C C . ARG A 1 112 ? 4.642 -5.107 16.410 1.00 90.50 112 ARG A C 1
ATOM 874 O O . ARG A 1 112 ? 5.064 -5.435 17.518 1.00 90.50 112 ARG A O 1
ATOM 881 N N . ALA A 1 113 ? 5.106 -4.055 15.741 1.00 88.69 113 ALA A N 1
ATOM 882 C CA . ALA A 1 113 ? 6.141 -3.174 16.275 1.00 88.69 113 ALA A CA 1
ATOM 883 C C . ALA A 1 113 ? 5.679 -2.464 17.558 1.00 88.69 113 ALA A C 1
ATOM 885 O O . ALA A 1 113 ? 6.418 -2.420 18.538 1.00 88.69 113 ALA A O 1
ATOM 886 N N . LEU A 1 114 ? 4.426 -1.998 17.603 1.00 87.00 114 LEU A N 1
ATOM 887 C CA . LEU A 1 114 ? 3.871 -1.297 18.769 1.00 87.00 114 LEU A CA 1
ATOM 888 C C . LEU A 1 114 ? 3.831 -2.132 20.055 1.00 87.00 114 LEU A C 1
ATOM 890 O O . LEU A 1 114 ? 3.852 -1.563 21.144 1.00 87.00 114 LEU A O 1
ATOM 894 N N . ILE A 1 115 ? 3.772 -3.459 19.947 1.00 88.12 115 ILE A N 1
ATOM 895 C CA . ILE A 1 115 ? 3.771 -4.369 21.103 1.00 88.12 115 ILE A CA 1
ATOM 896 C C . ILE A 1 115 ? 5.159 -4.956 21.397 1.00 88.12 115 ILE A C 1
ATOM 898 O O . ILE A 1 115 ? 5.268 -5.933 22.134 1.00 88.12 115 ILE A O 1
ATOM 902 N N . GLY A 1 116 ? 6.218 -4.406 20.792 1.00 84.19 116 GLY A N 1
ATOM 903 C CA . GLY A 1 116 ? 7.594 -4.854 21.007 1.00 84.19 116 GLY A CA 1
ATOM 904 C C . GLY A 1 116 ? 7.900 -6.239 20.432 1.00 84.19 116 GLY A C 1
ATOM 905 O O . GLY A 1 116 ? 8.857 -6.875 20.862 1.00 84.19 116 GLY A O 1
ATOM 906 N N . SER A 1 117 ? 7.117 -6.733 19.461 1.00 75.44 117 SER A N 1
ATOM 907 C CA . SER A 1 117 ? 7.407 -7.997 18.757 1.00 75.44 117 SER A CA 1
ATOM 908 C C . SER A 1 117 ? 8.519 -7.830 17.709 1.00 75.44 117 SER A C 1
ATOM 910 O O . SER A 1 117 ? 8.386 -8.288 16.572 1.00 75.44 117 SER A O 1
ATOM 912 N N . GLU A 1 118 ? 9.606 -7.148 18.076 1.00 59.66 118 GLU A N 1
ATOM 913 C CA . GLU A 1 118 ? 10.751 -6.877 17.209 1.00 59.66 118 GLU A CA 1
ATOM 914 C C . GLU A 1 118 ? 11.547 -8.160 16.949 1.00 59.66 118 GLU A C 1
ATOM 916 O O . GLU A 1 118 ? 12.470 -8.538 17.662 1.00 59.66 118 GLU A O 1
ATOM 921 N N . SER A 1 119 ? 11.193 -8.834 15.863 1.00 56.12 119 SER A N 1
ATOM 922 C CA . SER A 1 119 ? 12.128 -9.681 15.127 1.00 56.12 119 SER A CA 1
ATOM 923 C C . SER A 1 119 ? 12.129 -9.232 13.669 1.00 56.12 119 SER A C 1
ATOM 925 O O . SER A 1 119 ? 11.806 -9.969 12.739 1.00 56.12 119 SER A O 1
ATOM 927 N N . PHE A 1 120 ? 12.432 -7.949 13.478 1.00 62.19 120 PHE A N 1
ATOM 928 C CA . PHE A 1 120 ? 12.668 -7.337 12.177 1.00 62.19 120 PHE A CA 1
ATOM 929 C C . PHE A 1 120 ? 14.177 -7.181 11.997 1.00 62.19 120 PHE A C 1
ATOM 931 O O . PHE A 1 120 ? 14.681 -6.068 11.967 1.00 62.19 120 PHE A O 1
ATOM 938 N N . SER A 1 121 ? 14.917 -8.295 11.963 1.00 54.56 121 SER A N 1
ATOM 939 C CA . SER A 1 121 ? 16.338 -8.226 11.607 1.00 54.56 121 SER A CA 1
ATOM 940 C C . SER A 1 121 ? 16.451 -7.533 10.241 1.00 54.56 121 SER A C 1
ATOM 942 O O . SER A 1 121 ? 15.806 -7.935 9.264 1.00 54.56 121 SER A O 1
ATOM 944 N N . ASP A 1 122 ? 17.219 -6.444 10.225 1.00 63.66 122 ASP A N 1
ATOM 945 C CA . ASP A 1 122 ? 17.489 -5.591 9.062 1.00 63.66 122 ASP A CA 1
ATOM 946 C C . ASP A 1 122 ? 18.637 -6.170 8.211 1.00 63.66 122 ASP A C 1
ATOM 948 O O . ASP A 1 122 ? 19.205 -5.509 7.345 1.00 63.66 122 ASP A O 1
ATOM 952 N N . ASP A 1 123 ? 18.976 -7.443 8.445 1.00 67.75 123 ASP A N 1
ATOM 953 C CA . ASP A 1 123 ? 20.049 -8.156 7.752 1.00 67.75 123 ASP A CA 1
ATOM 954 C C . ASP A 1 123 ? 19.634 -8.594 6.342 1.00 67.75 123 ASP A C 1
ATOM 956 O O . ASP A 1 123 ? 20.434 -9.173 5.604 1.00 67.75 123 ASP A O 1
ATOM 960 N N . ARG A 1 124 ? 18.375 -8.353 5.944 1.00 81.62 124 ARG A N 1
ATOM 961 C CA . ARG A 1 124 ? 17.951 -8.635 4.575 1.00 81.62 124 ARG A CA 1
ATOM 962 C C . ARG A 1 124 ? 18.597 -7.642 3.632 1.00 81.62 124 ARG A C 1
ATOM 964 O O . ARG A 1 124 ? 18.500 -6.427 3.792 1.00 81.62 124 ARG A O 1
ATOM 971 N N . ARG A 1 125 ? 19.204 -8.200 2.596 1.00 89.94 125 ARG A N 1
ATOM 972 C CA . ARG A 1 125 ? 19.769 -7.453 1.488 1.00 89.94 125 ARG A CA 1
ATOM 973 C C . ARG A 1 125 ? 19.086 -7.862 0.194 1.00 89.94 125 ARG A C 1
ATOM 975 O O . ARG A 1 125 ? 18.480 -8.933 0.104 1.00 89.94 125 ARG A O 1
ATOM 982 N N . GLY A 1 126 ? 19.103 -6.960 -0.767 1.00 90.06 126 GLY A N 1
ATOM 983 C CA . GLY A 1 126 ? 18.482 -7.139 -2.065 1.00 90.06 126 GLY A CA 1
ATOM 984 C C . GLY A 1 126 ? 18.957 -6.066 -3.036 1.00 90.06 126 GLY A C 1
ATOM 985 O O . GLY A 1 126 ? 19.625 -5.114 -2.630 1.00 90.06 126 GLY A O 1
ATOM 986 N N . PRO A 1 127 ? 18.595 -6.180 -4.320 1.00 92.75 127 PRO A N 1
ATOM 987 C CA . PRO A 1 127 ? 19.119 -5.295 -5.350 1.00 92.75 127 PRO A CA 1
ATOM 988 C C . PRO A 1 127 ? 18.608 -3.858 -5.181 1.00 92.75 127 PRO A C 1
ATOM 990 O O . PRO A 1 127 ? 17.399 -3.631 -5.053 1.00 92.75 127 PRO A O 1
ATOM 993 N N . GLY A 1 128 ? 19.529 -2.899 -5.222 1.00 92.81 128 GLY A N 1
ATOM 994 C CA . GLY A 1 128 ? 19.261 -1.468 -5.323 1.00 92.81 128 GLY A CA 1
ATOM 995 C C . GLY A 1 128 ? 18.903 -1.039 -6.748 1.00 92.81 128 GLY A C 1
ATOM 996 O O . GLY A 1 128 ? 18.632 -1.868 -7.626 1.00 92.81 128 GLY A O 1
ATOM 997 N N . LEU A 1 129 ? 18.903 0.277 -6.978 1.00 93.12 129 LEU A N 1
ATOM 998 C CA . LEU A 1 129 ? 18.582 0.880 -8.277 1.00 93.12 129 LEU A CA 1
ATOM 999 C C . LEU A 1 129 ? 19.571 0.480 -9.383 1.00 93.12 129 LEU A C 1
ATOM 1001 O O . LEU A 1 129 ? 19.172 0.230 -10.514 1.00 93.12 129 LEU A O 1
ATOM 1005 N N . ASP A 1 130 ? 20.853 0.425 -9.046 1.00 92.00 130 ASP A N 1
ATOM 1006 C CA . ASP A 1 130 ? 21.978 0.063 -9.914 1.00 92.00 130 ASP A CA 1
ATOM 1007 C C . ASP A 1 130 ? 22.296 -1.442 -9.891 1.00 92.00 130 ASP A C 1
ATOM 1009 O O . ASP A 1 130 ? 23.181 -1.903 -10.607 1.00 92.00 130 ASP A O 1
ATOM 1013 N N . GLY A 1 131 ? 21.543 -2.220 -9.110 1.00 90.00 131 GLY A N 1
ATOM 1014 C CA . GLY A 1 131 ? 21.764 -3.651 -8.925 1.00 90.00 131 GLY A CA 1
ATOM 1015 C C . GLY A 1 131 ? 22.747 -3.996 -7.808 1.00 90.00 131 GLY A C 1
ATOM 1016 O O . GLY A 1 131 ? 22.910 -5.183 -7.528 1.00 90.00 131 GLY A O 1
ATOM 1017 N N . GLU A 1 132 ? 23.339 -3.003 -7.138 1.00 93.44 132 GLU A N 1
ATOM 1018 C CA . GLU A 1 132 ? 24.167 -3.240 -5.957 1.00 93.44 132 GLU A CA 1
ATOM 1019 C C . GLU A 1 132 ? 23.349 -3.890 -4.841 1.00 93.44 132 GLU A C 1
ATOM 1021 O O . GLU A 1 132 ? 22.152 -3.635 -4.674 1.00 93.44 132 GLU A O 1
ATOM 1026 N N . ASP A 1 133 ? 23.997 -4.741 -4.054 1.00 94.06 133 ASP A N 1
ATOM 1027 C CA . ASP A 1 133 ? 23.348 -5.388 -2.923 1.00 94.06 133 ASP A CA 1
ATOM 1028 C C . ASP A 1 133 ? 23.235 -4.397 -1.758 1.00 94.06 133 ASP A C 1
ATOM 1030 O O . ASP A 1 133 ? 24.240 -4.000 -1.164 1.00 94.06 133 ASP A O 1
ATOM 1034 N N . VAL A 1 134 ? 22.014 -3.979 -1.419 1.00 93.94 134 VAL A N 1
ATOM 1035 C CA . VAL A 1 134 ? 21.728 -2.942 -0.413 1.00 93.94 134 VAL A CA 1
ATOM 1036 C C . VAL A 1 134 ? 20.781 -3.460 0.673 1.00 93.94 134 VAL A C 1
ATOM 1038 O O . VAL A 1 134 ? 20.076 -4.440 0.445 1.00 93.94 134 VAL A O 1
ATOM 1041 N N . PRO A 1 135 ? 20.713 -2.822 1.856 1.00 92.06 135 PRO A N 1
ATOM 1042 C CA . PRO A 1 135 ? 19.746 -3.195 2.888 1.00 92.06 135 PRO A CA 1
ATOM 1043 C C . PRO A 1 135 ? 18.282 -3.016 2.453 1.00 92.06 135 PRO A C 1
ATOM 1045 O O . PRO A 1 135 ? 17.924 -2.035 1.785 1.00 92.06 135 PRO A O 1
ATOM 1048 N N . TRP A 1 136 ? 17.437 -3.950 2.890 1.00 92.81 136 TRP A N 1
ATOM 1049 C CA . TRP A 1 136 ? 15.992 -3.986 2.674 1.00 92.81 136 TRP A CA 1
ATOM 1050 C C . TRP A 1 136 ? 15.253 -4.286 3.981 1.00 92.81 136 TRP A C 1
ATOM 1052 O O . TRP A 1 136 ? 15.428 -5.345 4.581 1.00 92.81 136 TRP A O 1
ATOM 1062 N N . SER A 1 137 ? 14.336 -3.401 4.368 1.00 91.12 137 SER A N 1
ATOM 1063 C CA . SER A 1 137 ? 13.464 -3.639 5.520 1.00 91.12 137 SER A CA 1
ATOM 1064 C C . SER A 1 137 ? 12.426 -4.728 5.229 1.00 91.12 137 SER A C 1
ATOM 1066 O O . SER A 1 137 ? 11.986 -4.901 4.088 1.00 91.12 137 SER A O 1
ATOM 1068 N N . LEU A 1 138 ? 11.943 -5.423 6.271 1.00 91.19 138 LEU A N 1
ATOM 1069 C CA . LEU A 1 138 ? 10.877 -6.427 6.107 1.00 91.19 138 LEU A CA 1
ATOM 1070 C C . LEU A 1 138 ? 9.625 -5.843 5.441 1.00 91.19 138 LEU A C 1
ATOM 1072 O O . LEU A 1 138 ? 9.023 -6.504 4.597 1.00 91.19 138 LEU A O 1
ATOM 1076 N N . VAL A 1 139 ? 9.231 -4.622 5.817 1.00 92.44 139 VAL A N 1
ATOM 1077 C CA . VAL A 1 139 ? 8.040 -3.972 5.254 1.00 92.44 139 VAL A CA 1
ATOM 1078 C C . VAL A 1 139 ? 8.197 -3.735 3.756 1.00 92.44 139 VAL A C 1
ATOM 1080 O O . VAL A 1 139 ? 7.284 -4.059 3.001 1.00 92.44 139 VAL A O 1
ATOM 1083 N N . ALA A 1 140 ? 9.367 -3.273 3.307 1.00 93.88 140 ALA A N 1
ATOM 1084 C CA . ALA A 1 140 ? 9.640 -3.093 1.888 1.00 93.88 140 ALA A CA 1
ATOM 1085 C C . ALA A 1 140 ? 9.675 -4.433 1.142 1.00 93.88 140 ALA A C 1
ATOM 1087 O O . ALA A 1 140 ? 9.076 -4.550 0.076 1.00 93.88 140 ALA A O 1
ATOM 1088 N N . THR A 1 141 ? 10.320 -5.460 1.708 1.00 94.00 141 THR A N 1
ATOM 1089 C CA . THR A 1 141 ? 10.393 -6.794 1.092 1.00 94.00 141 THR A CA 1
ATOM 1090 C C . THR A 1 141 ? 9.010 -7.425 0.937 1.00 94.00 141 THR A C 1
ATOM 1092 O O . THR A 1 141 ? 8.661 -7.886 -0.149 1.00 94.00 141 THR A O 1
ATOM 1095 N N . ALA A 1 142 ? 8.204 -7.435 2.002 1.00 94.62 142 ALA A N 1
ATOM 1096 C CA . ALA A 1 142 ? 6.866 -8.023 1.983 1.00 94.62 142 ALA A CA 1
ATOM 1097 C C . ALA A 1 142 ? 5.938 -7.272 1.019 1.00 94.62 142 ALA A C 1
ATOM 1099 O O . ALA A 1 142 ? 5.196 -7.887 0.252 1.00 94.62 142 ALA A O 1
ATOM 1100 N N . PHE A 1 143 ? 6.016 -5.940 1.023 1.00 96.69 143 PHE A N 1
ATOM 1101 C CA . PHE A 1 143 ? 5.246 -5.107 0.114 1.00 96.69 143 PHE A CA 1
ATOM 1102 C C . PHE A 1 143 ? 5.661 -5.322 -1.351 1.00 96.69 143 PHE A C 1
ATOM 1104 O O . PHE A 1 143 ? 4.803 -5.452 -2.222 1.00 96.69 143 PHE A O 1
ATOM 1111 N N . TRP A 1 144 ? 6.964 -5.416 -1.636 1.00 97.00 144 TRP A N 1
ATOM 1112 C CA . TRP A 1 144 ? 7.454 -5.690 -2.988 1.00 97.00 144 TRP A CA 1
ATOM 1113 C C . TRP A 1 144 ? 6.990 -7.054 -3.506 1.00 97.00 144 TRP A C 1
ATOM 1115 O O . TRP A 1 144 ? 6.477 -7.130 -4.619 1.00 97.00 144 TRP A O 1
ATOM 1125 N N . ALA A 1 145 ? 7.082 -8.107 -2.688 1.00 96.81 145 ALA A N 1
ATOM 1126 C CA . ALA A 1 145 ? 6.604 -9.440 -3.058 1.00 96.81 145 ALA A CA 1
ATOM 1127 C C . ALA A 1 145 ? 5.104 -9.442 -3.407 1.00 96.81 145 ALA A C 1
ATOM 1129 O O . ALA A 1 145 ? 4.672 -10.118 -4.341 1.00 96.81 145 ALA A O 1
ATOM 1130 N N . LEU A 1 146 ? 4.303 -8.644 -2.695 1.00 97.94 146 LEU A N 1
ATOM 1131 C CA . LEU A 1 146 ? 2.887 -8.447 -3.001 1.00 97.94 146 LEU A CA 1
ATOM 1132 C C . LEU A 1 146 ? 2.687 -7.739 -4.344 1.00 97.94 146 LEU A C 1
ATOM 1134 O O . LEU A 1 146 ? 1.875 -8.188 -5.153 1.00 97.94 146 LEU A O 1
ATOM 1138 N N . VAL A 1 147 ? 3.423 -6.654 -4.603 1.00 97.56 147 VAL A N 1
ATOM 1139 C CA . VAL A 1 147 ? 3.363 -5.940 -5.887 1.00 97.56 147 VAL A CA 1
ATOM 1140 C C . VAL A 1 147 ? 3.752 -6.868 -7.033 1.00 97.56 147 VAL A C 1
ATOM 1142 O O . VAL A 1 147 ? 3.033 -6.932 -8.027 1.00 97.56 147 VAL A O 1
ATOM 1145 N N . GLU A 1 148 ? 4.839 -7.618 -6.899 1.00 96.44 148 GLU A N 1
ATOM 1146 C CA . GLU A 1 148 ? 5.309 -8.573 -7.905 1.00 96.44 148 GLU A CA 1
ATOM 1147 C C . GLU A 1 148 ? 4.305 -9.715 -8.140 1.00 96.44 148 GLU A C 1
ATOM 1149 O O . GLU A 1 148 ? 4.027 -10.092 -9.281 1.00 96.44 148 GLU A O 1
ATOM 1154 N N . GLY A 1 149 ? 3.701 -10.229 -7.067 1.00 97.50 149 GLY A N 1
ATOM 1155 C CA . GLY A 1 149 ? 2.705 -11.293 -7.138 1.00 97.50 149 GLY A CA 1
ATOM 1156 C C . GLY A 1 149 ? 1.378 -10.850 -7.759 1.00 97.50 149 GLY A C 1
ATOM 1157 O O . GLY A 1 149 ? 0.776 -11.612 -8.513 1.00 97.50 149 GLY A O 1
ATOM 1158 N N . LEU A 1 150 ? 0.926 -9.623 -7.485 1.00 97.94 150 LEU A N 1
ATOM 1159 C CA . LEU A 1 150 ? -0.404 -9.128 -7.874 1.00 97.94 150 LEU A CA 1
ATOM 1160 C C . LEU A 1 150 ? -0.409 -8.206 -9.100 1.00 97.94 150 LEU A C 1
ATOM 1162 O O . LEU A 1 150 ? -1.480 -7.803 -9.560 1.00 97.94 150 LEU A O 1
ATOM 1166 N N . SER A 1 151 ? 0.759 -7.879 -9.649 1.00 97.50 151 SER A N 1
ATOM 1167 C CA . SER A 1 151 ? 0.891 -7.069 -10.860 1.00 97.50 151 SER A CA 1
ATOM 1168 C C . SER A 1 151 ? 1.804 -7.726 -11.886 1.00 97.50 151 SER A C 1
ATOM 1170 O O . SER A 1 151 ? 2.600 -8.609 -11.579 1.00 97.50 151 SER A O 1
ATOM 1172 N N . GLU A 1 152 ? 1.695 -7.275 -13.124 1.00 95.94 152 GLU A N 1
ATOM 1173 C CA . GLU A 1 152 ? 2.509 -7.727 -14.242 1.00 95.94 152 GLU A CA 1
ATOM 1174 C C . GLU A 1 152 ? 2.935 -6.540 -15.104 1.00 95.94 152 GLU A C 1
ATOM 1176 O O . GLU A 1 152 ? 2.286 -5.490 -15.119 1.00 95.94 152 GLU A O 1
ATOM 1181 N N . GLU A 1 153 ? 4.045 -6.708 -15.814 1.00 94.31 153 GLU A N 1
ATOM 1182 C CA . GLU A 1 153 ? 4.479 -5.754 -16.831 1.00 94.31 153 GLU A CA 1
ATOM 1183 C C . GLU A 1 153 ? 3.523 -5.793 -18.025 1.00 94.31 153 GLU A C 1
ATOM 1185 O O . GLU A 1 153 ? 3.011 -6.848 -18.406 1.00 94.31 153 GLU A O 1
ATOM 1190 N N . ILE A 1 154 ? 3.281 -4.633 -18.628 1.00 90.81 154 ILE A N 1
ATOM 1191 C CA . ILE A 1 154 ? 2.536 -4.520 -19.875 1.00 90.81 154 ILE A CA 1
ATOM 1192 C C . ILE A 1 154 ? 3.511 -4.849 -21.012 1.00 90.81 154 ILE A C 1
ATOM 1194 O O . ILE A 1 154 ? 4.496 -4.125 -21.185 1.00 90.81 154 ILE A O 1
ATOM 1198 N N . PRO A 1 155 ? 3.259 -5.902 -21.813 1.00 80.25 155 PRO A N 1
ATOM 1199 C CA . PRO A 1 155 ? 4.125 -6.230 -22.935 1.00 80.25 155 PRO A CA 1
ATOM 1200 C C . PRO A 1 155 ? 4.191 -5.065 -23.924 1.00 80.25 155 PRO A C 1
ATOM 1202 O O . PRO A 1 155 ? 3.159 -4.558 -24.371 1.00 80.25 155 PRO A O 1
ATOM 1205 N N . VAL A 1 156 ? 5.402 -4.662 -24.313 1.00 76.25 156 VAL A N 1
ATOM 1206 C CA . VAL A 1 156 ? 5.571 -3.730 -25.431 1.00 76.25 156 VAL A CA 1
ATOM 1207 C C . VAL A 1 156 ? 5.231 -4.498 -26.705 1.00 76.25 156 VAL A C 1
ATOM 1209 O O . VAL A 1 156 ? 5.948 -5.426 -27.083 1.00 76.25 156 VAL A O 1
ATOM 1212 N N . SER A 1 157 ? 4.120 -4.148 -27.358 1.00 66.00 157 SER A N 1
ATOM 1213 C CA . SER A 1 157 ? 3.794 -4.711 -28.669 1.00 66.00 157 SER A CA 1
ATOM 1214 C C . SER A 1 157 ? 4.946 -4.416 -29.630 1.00 66.00 157 SER A C 1
ATOM 1216 O O . SER A 1 157 ? 5.277 -3.254 -29.877 1.00 66.00 157 SER A O 1
ATOM 1218 N N . ARG A 1 158 ? 5.585 -5.463 -30.165 1.00 54.59 158 ARG A N 1
ATOM 1219 C CA . ARG A 1 158 ? 6.504 -5.307 -31.295 1.00 54.59 158 ARG A CA 1
ATOM 1220 C C . ARG A 1 158 ? 5.657 -4.957 -32.513 1.00 54.59 158 ARG A C 1
ATOM 1222 O O . ARG A 1 158 ? 5.070 -5.837 -33.131 1.00 54.59 158 ARG A O 1
ATOM 1229 N N . ALA A 1 159 ? 5.573 -3.675 -32.846 1.00 50.12 159 ALA A N 1
ATOM 1230 C CA . ALA A 1 159 ? 4.965 -3.254 -34.097 1.00 50.12 159 ALA A CA 1
ATOM 1231 C C . ALA A 1 159 ? 5.772 -3.818 -35.286 1.00 50.12 159 ALA A C 1
ATOM 1233 O O . ALA A 1 159 ? 6.946 -3.490 -35.443 1.00 50.12 159 ALA A O 1
ATOM 1234 N N . GLY A 1 160 ? 5.118 -4.647 -36.108 1.00 46.94 160 GLY A N 1
ATOM 1235 C CA . GLY A 1 160 ? 5.463 -4.894 -37.512 1.00 46.94 160 GLY A CA 1
ATOM 1236 C C . GLY A 1 160 ? 6.536 -5.947 -37.803 1.00 46.94 160 GLY A C 1
ATOM 1237 O O . GLY A 1 160 ? 7.628 -5.600 -38.241 1.00 46.94 160 GLY A O 1
ATOM 1238 N N . ALA A 1 161 ? 6.201 -7.234 -37.694 1.00 39.16 161 ALA A N 1
ATOM 1239 C CA . ALA A 1 161 ? 6.719 -8.187 -38.677 1.00 39.16 161 ALA A CA 1
ATOM 1240 C C . ALA A 1 161 ? 5.734 -8.164 -39.858 1.00 39.16 161 ALA A C 1
ATOM 1242 O O . ALA A 1 161 ? 4.544 -8.375 -39.616 1.00 39.16 161 ALA A O 1
ATOM 1243 N N . PRO A 1 162 ? 6.155 -7.854 -41.098 1.00 45.38 162 PRO A N 1
ATOM 1244 C CA . PRO A 1 162 ? 5.264 -7.995 -42.237 1.00 45.38 162 PRO A CA 1
ATOM 1245 C C . PRO A 1 162 ? 4.893 -9.473 -42.355 1.00 45.38 162 PRO A C 1
ATOM 1247 O O . PRO A 1 162 ? 5.765 -10.332 -42.506 1.00 45.38 162 PRO A O 1
ATOM 1250 N N . GLU A 1 163 ? 3.600 -9.770 -42.260 1.00 46.03 163 GLU A N 1
ATOM 1251 C CA . GLU A 1 163 ? 3.059 -11.025 -42.757 1.00 46.03 163 GLU A CA 1
ATOM 1252 C C . GLU A 1 163 ? 3.327 -11.028 -44.262 1.00 46.03 163 GLU A C 1
ATOM 1254 O O . GLU A 1 163 ? 2.623 -10.392 -45.043 1.00 46.03 163 GLU A O 1
ATOM 1259 N N . HIS A 1 164 ? 4.415 -11.675 -44.679 1.00 53.56 164 HIS A N 1
ATOM 1260 C CA . HIS A 1 164 ? 4.559 -12.057 -46.070 1.00 53.56 164 HIS A CA 1
ATOM 1261 C C . HIS A 1 164 ? 3.486 -13.110 -46.334 1.00 53.56 164 HIS A C 1
ATOM 1263 O O . HIS A 1 164 ? 3.696 -14.299 -46.093 1.00 53.56 164 HIS A O 1
ATOM 1269 N N . GLU A 1 165 ? 2.323 -12.635 -46.787 1.00 45.44 165 GLU A N 1
ATOM 1270 C CA . GLU A 1 165 ? 1.352 -13.422 -47.532 1.00 45.44 165 GLU A CA 1
ATOM 1271 C C . GLU A 1 165 ? 2.131 -14.291 -48.515 1.00 45.44 165 GLU A C 1
ATOM 1273 O O . GLU A 1 165 ? 2.784 -13.803 -49.443 1.00 45.44 165 GLU A O 1
ATOM 1278 N N . GLY A 1 166 ? 2.099 -15.599 -48.267 1.00 45.72 166 GLY A N 1
ATOM 1279 C CA . GLY A 1 166 ? 2.531 -16.581 -49.235 1.00 45.72 166 GLY A CA 1
ATOM 1280 C C . GLY A 1 166 ? 1.687 -16.388 -50.482 1.00 45.72 166 GLY A C 1
ATOM 1281 O O . GLY A 1 166 ? 0.536 -16.817 -50.532 1.00 45.72 166 GLY A O 1
ATOM 1282 N N . VAL A 1 167 ? 2.265 -15.729 -51.484 1.00 45.31 167 VAL A N 1
ATOM 1283 C CA . VAL A 1 167 ? 1.745 -15.714 -52.844 1.00 45.31 167 VAL A CA 1
ATOM 1284 C C . VAL A 1 167 ? 1.818 -17.151 -53.347 1.00 45.31 167 VAL A C 1
ATOM 1286 O O . VAL A 1 167 ? 2.814 -17.598 -53.910 1.00 45.31 167 VAL A O 1
ATOM 1289 N N . LEU A 1 168 ? 0.738 -17.894 -53.119 1.00 53.16 168 LEU A N 1
ATOM 1290 C CA . LEU A 1 168 ? 0.380 -19.021 -53.958 1.00 53.16 168 LEU A CA 1
ATOM 1291 C C . LEU A 1 168 ? 0.032 -18.441 -55.327 1.00 53.16 168 LEU A C 1
ATOM 1293 O O . LEU A 1 168 ? -1.016 -17.830 -55.530 1.00 53.16 168 LEU A O 1
ATOM 1297 N N . SER A 1 169 ? 0.940 -18.607 -56.278 1.00 52.44 169 SER A N 1
ATOM 1298 C CA . SER A 1 169 ? 0.631 -18.457 -57.692 1.00 52.44 169 SER A CA 1
ATOM 1299 C C . SER A 1 169 ? 1.350 -19.528 -58.498 1.00 52.44 169 SER A C 1
ATOM 1301 O O . SER A 1 169 ? 2.523 -19.378 -58.816 1.00 52.44 169 SER A O 1
ATOM 1303 N N . ARG A 1 170 ? 0.524 -20.521 -58.857 1.00 52.62 170 ARG A N 1
ATOM 1304 C CA . ARG A 1 170 ? 0.554 -21.421 -60.022 1.00 52.62 170 ARG A CA 1
ATOM 1305 C C . ARG A 1 170 ? 1.574 -22.551 -60.054 1.00 52.62 170 ARG A C 1
ATOM 1307 O O . ARG A 1 170 ? 2.787 -22.284 -60.106 1.00 52.62 170 ARG A O 1
#

Sequence (170 aa):
MTDAAGRPDPAGGTVVLREAVRVALVRNFHDTMASPEWKSYMALSVSVNSLPAERRQVVRETLQQTDTVFLERMARFYEQIFAVVHRRPRPGVTYRQLVTAGASVVEGLVSRALIGSESFSDDRRGPGLDGEDVPWSLVATAFWALVEGLSEEIPVSRAGAPEHEGVLSR

Secondary structure (DSSP, 8-state):
-B-TTSSB-HHHHHHHHHHHHHHHHHHHHHHHHH-HHHHHHHHHHHHGGGS-HHHHHHHHHHHHHHHHHHHHHHHHHHHHHHHHTTEEEPTT--HHHHHHHHHHHHHHHHHHHHTT-----S--EEE-TTS-EEE--HHHHHHHHHHHHHEEEPP---------------

Radius of gyration: 21.76 Å; chains: 1; bounding box: 51×31×83 Å

pLDDT: mean 88.4, std 13.77, range [39.16, 98.06]

Foldseek 3Di:
DADPVRHQDLVLLLLVVLQCLQPVQVVVLVVCLPDPVNVVLVVCVVCLVVDDPVVSVVSVVVSVVVLVVVLVVQLVVVVVSCVVSQKDFDPPDGSSNLSVVLVCLSVVVSVCVVVVVPPFPQPDWFQHSVGDTDTGTPSSVVNSVSCVVGMDGHDDPPPDDPPPDPPPDD

Organism: NCBI:txid162393